Protein AF-A0A1L8WRY2-F1 (afdb_monomer_lite)

Organism: NCBI:txid150033

Secondary structure (DSSP, 8-state):
-HHHHHHHHHHHHHHHHHHHHHHHHHHHHHHHHHHHHHTS-HHHHHHHHHHHHHHHHHHHHHHHHHHHHHHHHHHHHHHHHHHHTTT-TTTHHHHHHHHHHHHHHHHHHHHHHHHHHHHHHHHTTS--TTHHHHHHHHHHHHHHHHHTT------------

Sequence (161 aa):
MEETVQQKISYYNHLLNFKNKQITTLEEKIALDQTMLQDSDFKRQTKIRAKIIGNQQQWQNLLNEKTLIISILDKLASIHSLLNHKNNFWSYFFSSSKELRVQQKLLNTYEESLTKLNQELHSTNSQPTKDQRNFQEKIQQIQVIKSNQSPIRNQKSRQLH

Radius of gyration: 22.91 Å; chains: 1; bounding box: 42×47×81 Å

Foldseek 3Di:
DLVVLVVLLVVLVVVLVVLVVVLVVLVVVLVVLVVVLVVDDPVVNVVSVVVSVVSVVVNVLSVVLSVLSVVLNVLSVVLSVLVVVPPPPPVNPPVSVVVNVVSVVVNVVSVVVSVVSVVVVVVPVDDDPPVVVVVVVVVVVVVVVVVVPDDPDDDDDDDDD

Structure (mmCIF, N/CA/C/O backbone):
data_AF-A0A1L8WRY2-F1
#
_entry.id   AF-A0A1L8WRY2-F1
#
loop_
_atom_site.group_PDB
_atom_site.id
_atom_site.type_symbol
_atom_site.label_atom_id
_atom_site.label_alt_id
_atom_site.label_comp_id
_atom_site.label_asym_id
_atom_site.label_entity_id
_atom_site.label_seq_id
_atom_site.pdbx_PDB_ins_code
_atom_site.Cartn_x
_atom_site.Cartn_y
_atom_site.Cartn_z
_atom_site.occupancy
_atom_site.B_iso_or_equiv
_atom_site.auth_seq_id
_atom_site.auth_comp_id
_atom_site.auth_asym_id
_atom_site.auth_atom_id
_atom_site.pdbx_PDB_model_num
ATOM 1 N N . MET A 1 1 ? 17.639 -7.280 -19.828 1.00 59.31 1 MET A N 1
ATOM 2 C CA . MET A 1 1 ? 17.100 -5.920 -19.564 1.00 59.31 1 MET A CA 1
ATOM 3 C C . MET A 1 1 ? 15.573 -5.899 -19.640 1.00 59.31 1 MET A C 1
ATOM 5 O O . MET A 1 1 ? 14.950 -5.321 -18.762 1.00 59.31 1 MET A O 1
ATOM 9 N N . GLU A 1 2 ? 14.953 -6.546 -20.630 1.00 59.56 2 GLU A N 1
ATOM 10 C CA . GLU A 1 2 ? 13.489 -6.708 -20.669 1.00 59.56 2 GLU A CA 1
ATOM 11 C C . GLU A 1 2 ? 12.993 -7.729 -19.627 1.00 59.56 2 GLU A C 1
ATOM 13 O O . GLU A 1 2 ? 12.109 -7.414 -18.834 1.00 59.56 2 GLU A O 1
ATOM 18 N N . GLU A 1 3 ? 13.674 -8.876 -19.501 1.00 60.53 3 GLU A N 1
ATOM 19 C CA . GLU A 1 3 ? 13.412 -9.880 -18.449 1.00 60.53 3 GLU A CA 1
ATOM 20 C C . GLU A 1 3 ? 13.464 -9.287 -17.031 1.00 60.53 3 GLU A C 1
ATOM 22 O O . GLU A 1 3 ? 12.621 -9.585 -16.189 1.00 60.53 3 GLU A O 1
ATOM 27 N N . THR A 1 4 ? 14.399 -8.366 -16.777 1.00 80.25 4 THR A N 1
ATOM 28 C CA . THR A 1 4 ? 14.534 -7.678 -15.482 1.00 80.25 4 THR A CA 1
ATOM 29 C C . THR A 1 4 ? 13.394 -6.692 -15.204 1.00 80.25 4 THR A C 1
ATOM 31 O O . THR A 1 4 ? 13.036 -6.484 -14.047 1.00 80.25 4 THR A O 1
ATOM 34 N N . VAL A 1 5 ? 12.795 -6.086 -16.238 1.00 81.00 5 VAL A N 1
ATOM 35 C CA . VAL A 1 5 ? 11.617 -5.211 -16.080 1.00 81.00 5 VAL A CA 1
ATOM 36 C C . VAL A 1 5 ? 10.379 -6.055 -15.787 1.00 81.00 5 VAL A C 1
ATOM 38 O O . VAL A 1 5 ? 9.632 -5.736 -14.864 1.00 81.00 5 VAL A O 1
ATOM 41 N N . GLN A 1 6 ? 10.210 -7.174 -16.493 1.00 82.50 6 GLN A N 1
ATOM 42 C CA . GLN A 1 6 ? 9.084 -8.085 -16.292 1.00 82.50 6 GLN A CA 1
ATOM 43 C C . GLN A 1 6 ? 9.089 -8.717 -14.891 1.00 82.50 6 GLN A C 1
ATOM 45 O O . GLN A 1 6 ? 8.050 -8.788 -14.232 1.00 82.50 6 GLN A O 1
ATOM 50 N N . GLN A 1 7 ? 10.268 -9.100 -14.389 1.00 87.12 7 GLN A N 1
ATOM 51 C CA . GLN A 1 7 ? 10.442 -9.574 -13.012 1.00 87.12 7 GLN A CA 1
ATOM 52 C C . GLN A 1 7 ? 10.036 -8.511 -11.983 1.00 87.12 7 GLN A C 1
ATOM 54 O O . GLN A 1 7 ? 9.295 -8.817 -11.046 1.00 87.12 7 GLN A O 1
ATOM 59 N N . LYS A 1 8 ? 10.457 -7.251 -12.174 1.00 87.06 8 LYS A N 1
ATOM 60 C CA . LYS A 1 8 ? 10.048 -6.140 -11.302 1.00 87.06 8 LYS A CA 1
ATOM 61 C C . LYS A 1 8 ? 8.535 -5.914 -11.338 1.00 87.06 8 LYS A C 1
ATOM 63 O O . LYS A 1 8 ? 7.928 -5.769 -10.281 1.00 87.06 8 LYS A O 1
ATOM 68 N N . ILE A 1 9 ? 7.911 -5.936 -12.517 1.00 89.19 9 ILE A N 1
ATOM 69 C CA . ILE A 1 9 ? 6.449 -5.809 -12.656 1.00 89.19 9 ILE A CA 1
ATOM 70 C C . ILE A 1 9 ? 5.742 -6.912 -11.862 1.00 89.19 9 ILE A C 1
ATOM 72 O O . ILE A 1 9 ? 4.843 -6.625 -11.073 1.00 89.19 9 ILE A O 1
ATOM 76 N N . SER A 1 10 ? 6.180 -8.164 -12.015 1.00 90.81 10 SER A N 1
ATOM 77 C CA . SER A 1 10 ? 5.622 -9.298 -11.271 1.00 90.81 10 SER A CA 1
ATOM 78 C C . SER A 1 10 ? 5.750 -9.111 -9.756 1.00 90.81 10 SER A C 1
ATOM 80 O O . SER A 1 10 ? 4.778 -9.303 -9.024 1.00 90.81 10 SER A O 1
ATOM 82 N N . TYR A 1 11 ? 6.925 -8.689 -9.279 1.00 92.69 11 TYR A N 1
ATOM 83 C CA . TYR A 1 11 ? 7.163 -8.407 -7.863 1.00 92.69 11 TYR A CA 1
ATOM 84 C C . TYR A 1 11 ? 6.215 -7.327 -7.317 1.00 92.69 11 TYR A C 1
ATOM 86 O O . TYR A 1 11 ? 5.531 -7.551 -6.316 1.00 92.69 11 T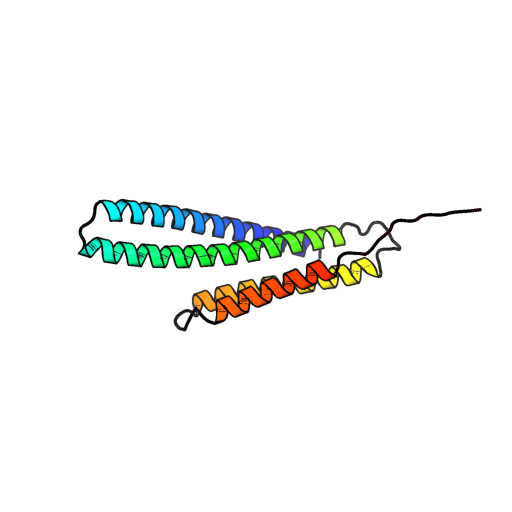YR A O 1
ATOM 94 N N . TYR A 1 12 ? 6.122 -6.174 -7.986 1.00 91.56 12 TYR A N 1
ATOM 95 C CA . TYR A 1 12 ? 5.284 -5.068 -7.518 1.00 91.56 12 TYR A CA 1
ATOM 96 C C . TYR A 1 12 ? 3.786 -5.375 -7.617 1.00 91.56 12 TYR A C 1
ATOM 98 O O . TYR A 1 12 ? 3.031 -4.953 -6.744 1.00 91.56 12 TYR A O 1
ATOM 106 N N . ASN A 1 13 ? 3.353 -6.175 -8.595 1.00 93.25 13 ASN A N 1
ATOM 107 C CA . ASN A 1 13 ? 1.980 -6.683 -8.653 1.00 93.25 13 ASN A CA 1
ATOM 108 C C . ASN A 1 13 ? 1.661 -7.609 -7.473 1.00 93.25 13 ASN A C 1
ATOM 110 O O . ASN A 1 13 ? 0.602 -7.490 -6.854 1.00 93.25 13 ASN A O 1
ATOM 114 N N . HIS A 1 14 ? 2.581 -8.511 -7.117 1.00 93.38 14 HIS A N 1
ATOM 115 C CA . HIS A 1 14 ? 2.407 -9.368 -5.946 1.00 93.38 14 HIS A CA 1
ATOM 116 C C . HIS A 1 14 ? 2.325 -8.537 -4.657 1.00 93.38 14 HIS A C 1
ATOM 118 O O . HIS A 1 14 ? 1.440 -8.755 -3.825 1.00 93.38 14 HIS A O 1
ATOM 124 N N . LEU A 1 15 ? 3.208 -7.545 -4.509 1.00 91.50 15 LEU A N 1
ATOM 125 C CA . LEU A 1 15 ? 3.198 -6.634 -3.368 1.00 91.50 15 LEU A CA 1
ATOM 126 C C . LEU A 1 15 ? 1.895 -5.821 -3.298 1.00 91.50 15 LEU A C 1
ATOM 128 O O . LEU A 1 15 ? 1.306 -5.719 -2.225 1.00 91.50 15 LEU A O 1
ATOM 132 N N . LEU A 1 16 ? 1.402 -5.307 -4.428 1.00 94.56 16 LEU A N 1
ATOM 133 C CA . LEU A 1 16 ? 0.128 -4.590 -4.509 1.00 94.56 16 LEU A CA 1
ATOM 134 C C . LEU A 1 16 ? -1.042 -5.458 -4.030 1.00 94.56 16 LEU A C 1
ATOM 136 O O . LEU A 1 16 ? -1.850 -5.018 -3.212 1.00 94.56 16 LEU A O 1
ATOM 140 N N . ASN A 1 17 ? -1.110 -6.705 -4.498 1.00 92.75 17 ASN A N 1
ATOM 141 C CA . ASN A 1 17 ? -2.148 -7.653 -4.094 1.00 92.75 17 ASN A CA 1
ATOM 142 C C . ASN A 1 17 ? -2.089 -7.959 -2.596 1.00 92.75 17 ASN A C 1
ATOM 144 O O . ASN A 1 17 ? -3.123 -7.995 -1.929 1.00 92.75 17 ASN A O 1
ATOM 148 N N . PHE A 1 18 ? -0.885 -8.143 -2.053 1.00 92.62 18 PHE A N 1
ATOM 149 C CA . PHE A 1 18 ? -0.691 -8.328 -0.620 1.00 92.62 18 PHE A CA 1
ATOM 150 C C . PHE A 1 18 ? -1.184 -7.114 0.182 1.00 92.62 18 PHE A C 1
ATOM 152 O O . PHE A 1 18 ? -1.949 -7.278 1.132 1.00 92.62 18 PHE A O 1
ATOM 159 N N . LYS A 1 19 ? -0.826 -5.894 -0.235 1.00 90.94 19 LYS A N 1
ATOM 160 C CA . LYS A 1 19 ? -1.255 -4.654 0.430 1.00 90.94 19 LYS A CA 1
ATOM 161 C C . LYS A 1 19 ? -2.764 -4.439 0.356 1.00 90.94 19 LYS A C 1
ATOM 163 O O . LYS A 1 19 ? -3.365 -4.070 1.358 1.00 90.94 19 LYS A O 1
ATOM 168 N N . ASN A 1 20 ? -3.393 -4.746 -0.779 1.00 93.06 20 ASN A N 1
ATOM 169 C CA . ASN A 1 20 ? -4.851 -4.698 -0.908 1.00 93.06 20 ASN A CA 1
ATOM 170 C C . ASN A 1 20 ? -5.545 -5.630 0.096 1.00 93.06 20 ASN A C 1
ATOM 172 O O . ASN A 1 20 ? -6.489 -5.202 0.749 1.00 93.06 20 ASN A O 1
ATOM 176 N N . LYS A 1 21 ? -5.042 -6.858 0.291 1.00 93.75 21 LYS A N 1
ATOM 177 C CA . LYS A 1 21 ? -5.588 -7.769 1.312 1.00 93.75 21 LYS A CA 1
ATOM 178 C C . LYS A 1 21 ? -5.471 -7.184 2.721 1.00 93.75 21 LYS A C 1
ATOM 180 O O . LYS A 1 21 ? -6.435 -7.231 3.474 1.00 93.75 21 LYS A O 1
ATOM 185 N N . GLN A 1 22 ? -4.319 -6.598 3.066 1.00 92.06 22 GLN A N 1
ATOM 186 C CA . GLN A 1 22 ? -4.125 -5.957 4.374 1.00 92.06 22 GLN A CA 1
ATOM 187 C C . GLN A 1 22 ? -5.090 -4.783 4.599 1.00 92.06 22 GLN A C 1
ATOM 189 O O . GLN A 1 22 ? -5.621 -4.636 5.698 1.00 92.06 22 GLN A O 1
ATOM 194 N N . ILE A 1 23 ? -5.329 -3.975 3.561 1.00 93.38 23 ILE A N 1
ATOM 195 C CA . ILE A 1 23 ? -6.292 -2.868 3.587 1.00 93.38 23 ILE A CA 1
ATOM 196 C C . ILE A 1 23 ? -7.699 -3.397 3.875 1.00 93.38 23 ILE A C 1
ATOM 198 O O . ILE A 1 23 ? -8.313 -2.948 4.839 1.00 93.38 23 ILE A O 1
ATOM 202 N N . THR A 1 24 ? -8.167 -4.396 3.121 1.00 94.38 24 THR A N 1
ATOM 203 C CA . THR A 1 24 ? -9.500 -4.991 3.311 1.00 94.38 24 THR A CA 1
ATOM 204 C C . THR A 1 24 ? -9.672 -5.568 4.716 1.00 94.38 24 THR A C 1
ATOM 206 O O . THR A 1 24 ? -10.660 -5.282 5.384 1.00 94.38 24 THR A O 1
ATOM 209 N N . THR A 1 25 ? -8.679 -6.300 5.232 1.00 93.19 25 THR A N 1
ATOM 210 C CA . THR A 1 25 ? -8.732 -6.827 6.606 1.00 93.19 25 THR A CA 1
ATOM 211 C C . THR A 1 25 ? -8.815 -5.714 7.657 1.00 93.19 25 THR A C 1
ATOM 213 O O . THR A 1 25 ? -9.504 -5.862 8.668 1.00 93.19 25 THR A O 1
ATOM 216 N N . LEU A 1 26 ? -8.119 -4.588 7.459 1.00 92.81 26 LEU A N 1
ATOM 217 C CA . LEU A 1 26 ? -8.221 -3.447 8.373 1.00 92.81 26 LEU A CA 1
ATOM 218 C C . LEU A 1 26 ? -9.577 -2.747 8.280 1.00 92.81 26 LEU A C 1
ATOM 220 O O . LEU A 1 26 ? -10.103 -2.350 9.318 1.00 92.81 26 LEU A O 1
ATOM 224 N N . GLU A 1 27 ? -10.150 -2.621 7.085 1.00 92.81 27 GLU A N 1
ATOM 225 C CA . GLU A 1 27 ? -11.492 -2.064 6.879 1.00 92.81 27 GLU A CA 1
ATOM 226 C C . GLU A 1 27 ? -12.551 -2.894 7.610 1.00 92.81 27 GLU A C 1
ATOM 228 O O . GLU A 1 27 ? -13.325 -2.344 8.393 1.00 92.81 27 GLU A O 1
ATOM 233 N N . GLU A 1 28 ? -12.519 -4.219 7.449 1.00 93.69 28 GLU A N 1
ATOM 234 C CA . GLU A 1 28 ? -13.402 -5.153 8.159 1.00 93.69 28 GLU A CA 1
ATOM 235 C C . GLU A 1 28 ? -13.251 -5.027 9.680 1.00 93.69 28 GLU A C 1
ATOM 237 O O . GLU A 1 28 ? -14.236 -4.963 10.416 1.00 93.69 28 GLU A O 1
ATOM 242 N N . LYS A 1 29 ? -12.009 -4.934 10.167 1.00 92.31 29 LYS A N 1
ATOM 243 C CA . LYS A 1 29 ? -11.718 -4.779 11.596 1.00 92.31 29 LYS A CA 1
ATOM 244 C C . LYS A 1 29 ? -12.227 -3.446 12.150 1.00 92.31 29 LYS A C 1
ATOM 246 O O . LYS A 1 29 ? -12.756 -3.421 13.259 1.00 92.31 29 LYS A O 1
ATOM 251 N N . ILE A 1 30 ? -12.070 -2.349 11.406 1.00 91.50 30 ILE A N 1
ATOM 252 C CA . ILE A 1 30 ? -12.593 -1.029 11.785 1.00 91.50 30 ILE A CA 1
ATOM 253 C C . ILE A 1 30 ? -14.121 -1.061 11.819 1.00 91.50 30 ILE A C 1
ATOM 255 O O . ILE A 1 30 ? -14.697 -0.585 12.793 1.00 91.50 30 ILE A O 1
ATOM 259 N N . ALA A 1 31 ? -14.767 -1.645 10.807 1.00 92.00 31 ALA A N 1
ATOM 260 C CA . ALA A 1 31 ? -16.219 -1.780 10.761 1.00 92.00 31 ALA A CA 1
ATOM 261 C C . ALA A 1 31 ? -16.743 -2.605 11.949 1.00 92.00 31 ALA A C 1
ATOM 263 O O . ALA A 1 31 ? -17.669 -2.183 12.640 1.00 92.00 31 ALA A O 1
ATOM 264 N N . LEU A 1 32 ? -16.095 -3.731 12.262 1.00 92.62 32 LEU A N 1
ATOM 265 C CA . LEU A 1 32 ? -16.433 -4.540 13.432 1.00 92.62 32 LEU A CA 1
ATOM 266 C C . LEU A 1 32 ? -16.268 -3.745 14.736 1.00 92.62 32 LEU A C 1
ATOM 268 O O . LEU A 1 32 ? -17.185 -3.706 15.555 1.00 92.62 32 LEU A O 1
ATOM 272 N N . ASP A 1 33 ? -15.134 -3.066 14.921 1.00 90.38 33 ASP A N 1
ATOM 273 C CA . ASP A 1 33 ? -14.896 -2.239 16.107 1.00 90.38 33 ASP A CA 1
ATOM 274 C C . ASP A 1 33 ? -15.937 -1.097 16.212 1.00 90.38 33 ASP A C 1
ATOM 276 O O . ASP A 1 33 ? -16.379 -0.772 17.314 1.00 90.38 33 ASP A O 1
ATOM 280 N N . GLN A 1 34 ? -16.394 -0.523 15.091 1.00 89.50 34 GLN A N 1
ATOM 281 C CA . GLN A 1 34 ? -17.464 0.484 15.060 1.00 89.50 34 GLN A CA 1
ATOM 282 C C . GLN A 1 34 ? -18.822 -0.079 15.497 1.00 89.50 34 GLN A C 1
ATOM 284 O O . GLN A 1 34 ? -19.523 0.588 16.254 1.00 89.50 34 GLN A O 1
ATOM 289 N N . THR A 1 35 ? -19.182 -1.299 15.085 1.00 90.31 35 THR A N 1
ATOM 290 C CA . THR A 1 35 ? -20.424 -1.945 15.557 1.00 90.31 35 THR A CA 1
ATOM 291 C C . THR A 1 35 ? -20.377 -2.211 17.062 1.00 90.31 35 THR A C 1
ATOM 293 O O . THR A 1 35 ? -21.281 -1.816 17.790 1.00 90.31 35 THR A O 1
ATOM 296 N N . MET A 1 36 ? -19.258 -2.737 17.575 1.00 86.44 36 MET A N 1
ATOM 297 C CA . MET A 1 36 ? -19.072 -2.973 19.014 1.00 86.44 36 MET A CA 1
ATOM 298 C C . MET A 1 36 ? -19.123 -1.689 19.851 1.00 86.44 36 MET A C 1
ATOM 300 O O . MET A 1 36 ? -19.403 -1.735 21.050 1.00 86.44 36 MET A O 1
ATOM 304 N N . LEU A 1 37 ? -18.822 -0.538 19.250 1.00 87.50 37 LEU A N 1
ATOM 305 C CA . LEU A 1 37 ? -18.897 0.754 19.919 1.00 87.50 37 LEU A CA 1
ATOM 306 C C . LEU A 1 37 ? -20.340 1.160 20.248 1.00 87.50 37 LEU A C 1
ATOM 308 O O . LEU A 1 37 ? -20.549 1.826 21.259 1.00 87.50 37 LEU A O 1
ATOM 312 N N . GLN A 1 38 ? -21.312 0.761 19.423 1.00 80.94 38 GLN A N 1
ATOM 313 C CA . GLN A 1 38 ? -22.727 1.086 19.628 1.00 80.94 38 GLN A CA 1
ATOM 314 C C . GLN A 1 38 ? -23.329 0.309 20.809 1.00 80.94 38 GLN A C 1
ATOM 316 O O . GLN A 1 38 ? -24.127 0.869 21.555 1.00 80.94 38 GLN A O 1
ATOM 321 N N . ASP A 1 39 ? -22.855 -0.918 21.044 1.00 80.75 39 ASP A N 1
ATOM 322 C CA . ASP A 1 39 ? -23.424 -1.845 22.035 1.00 80.75 39 ASP A CA 1
ATOM 323 C C . ASP A 1 39 ? -22.637 -1.919 23.360 1.00 80.75 39 ASP A C 1
ATOM 325 O O . ASP A 1 39 ? -22.890 -2.783 24.203 1.00 80.75 39 ASP A O 1
ATOM 329 N N . SER A 1 40 ? -21.631 -1.059 23.554 1.00 83.62 40 SER A N 1
ATOM 330 C CA . SER A 1 40 ? -20.701 -1.150 24.691 1.00 83.62 40 SER A CA 1
ATOM 331 C C . SER A 1 40 ? -20.862 -0.041 25.730 1.00 83.62 40 SER A C 1
ATOM 333 O O . SER A 1 40 ? -21.292 1.073 25.441 1.00 83.62 40 SER A O 1
ATOM 335 N N . ASP A 1 41 ? -20.467 -0.346 26.968 1.00 89.56 41 ASP A N 1
ATOM 336 C CA . ASP A 1 41 ? -20.424 0.593 28.086 1.00 89.56 41 ASP A CA 1
ATOM 337 C C . ASP A 1 41 ? -19.312 1.643 27.915 1.00 89.56 41 ASP A C 1
ATOM 339 O O . ASP A 1 41 ? -18.308 1.426 27.232 1.00 89.56 41 ASP A O 1
ATOM 343 N N . PHE A 1 42 ? -19.452 2.792 28.584 1.00 83.06 42 PHE A N 1
ATOM 344 C CA . PHE A 1 42 ? -18.572 3.955 28.403 1.00 83.06 42 PHE A CA 1
ATOM 345 C C . PHE A 1 42 ? -17.070 3.631 28.532 1.00 83.06 42 PHE A C 1
ATOM 347 O O . PHE A 1 42 ? -16.253 4.078 27.724 1.00 83.06 42 PHE A O 1
ATOM 354 N N . LYS A 1 43 ? -16.684 2.801 29.512 1.00 84.50 43 LYS A N 1
ATOM 355 C CA . LYS A 1 43 ? -15.276 2.424 29.733 1.00 84.50 43 LYS A CA 1
ATOM 356 C C . LYS A 1 43 ? -14.714 1.602 28.570 1.00 84.50 43 LYS A C 1
ATOM 358 O O . LYS A 1 43 ? -13.532 1.727 28.235 1.00 84.50 43 LYS A O 1
ATOM 363 N N . ARG A 1 44 ? -15.542 0.762 27.948 1.00 86.06 44 ARG A N 1
ATOM 364 C CA . ARG A 1 44 ? -15.175 -0.065 26.796 1.00 86.06 44 ARG A CA 1
ATOM 365 C C . ARG A 1 44 ? -15.194 0.738 25.497 1.00 86.06 44 ARG A C 1
ATOM 367 O O . ARG A 1 44 ? -14.269 0.573 24.702 1.00 86.06 44 ARG A O 1
ATOM 374 N N . GLN A 1 45 ? -16.126 1.679 25.339 1.00 87.06 45 GLN A N 1
ATOM 375 C CA . GLN A 1 45 ? -16.155 2.601 24.199 1.00 87.06 45 GLN A CA 1
ATOM 376 C C . GLN A 1 45 ? -14.834 3.361 24.046 1.00 87.06 45 GLN A C 1
ATOM 378 O O . GLN A 1 45 ? -14.285 3.411 22.948 1.00 87.06 45 GLN A O 1
ATOM 383 N N . THR A 1 46 ? -14.263 3.894 25.131 1.00 87.50 46 THR A N 1
ATOM 384 C CA . THR A 1 46 ? -12.987 4.634 25.070 1.00 87.50 46 THR A CA 1
ATOM 385 C C . THR A 1 46 ? -11.841 3.780 24.519 1.00 87.50 46 THR A C 1
ATOM 387 O O . THR A 1 46 ? -11.060 4.247 23.688 1.00 87.50 46 THR A O 1
ATOM 390 N N . LYS A 1 47 ? -11.762 2.503 24.916 1.00 89.19 47 LYS A N 1
ATOM 391 C CA . LYS A 1 47 ? -10.750 1.565 24.399 1.00 89.19 47 LYS A CA 1
ATOM 392 C C . LYS A 1 47 ? -10.979 1.231 22.926 1.00 89.19 47 LYS A C 1
ATOM 394 O O . LYS A 1 47 ? -10.024 1.192 22.153 1.00 89.19 47 LYS A O 1
ATOM 399 N N . ILE A 1 48 ? -12.235 1.016 22.538 1.00 89.19 48 ILE A N 1
ATOM 400 C CA . ILE A 1 48 ? -12.613 0.734 21.150 1.00 89.19 48 ILE A CA 1
ATOM 401 C C . ILE A 1 48 ? -12.274 1.934 20.252 1.00 89.19 48 ILE A C 1
ATOM 403 O O . ILE A 1 48 ? -11.653 1.746 19.211 1.00 89.19 48 ILE A O 1
ATOM 407 N N . ARG A 1 49 ? -12.561 3.172 20.681 1.00 89.31 49 ARG A N 1
ATOM 408 C CA . ARG A 1 49 ? -12.190 4.394 19.938 1.00 89.31 49 ARG A CA 1
ATOM 409 C C . ARG A 1 49 ? -10.688 4.494 19.709 1.00 89.31 49 ARG A C 1
ATOM 411 O O . ARG A 1 49 ? -10.268 4.742 18.584 1.00 89.31 49 ARG A O 1
ATOM 418 N N . ALA A 1 50 ? -9.881 4.258 20.744 1.00 89.56 50 ALA A N 1
ATOM 419 C CA . ALA A 1 50 ? -8.424 4.276 20.611 1.00 89.56 50 ALA A CA 1
ATOM 420 C C . ALA A 1 50 ? -7.929 3.235 19.590 1.00 89.56 50 ALA A C 1
ATOM 422 O O . ALA A 1 50 ? -7.066 3.532 18.764 1.00 89.56 50 ALA A O 1
ATOM 423 N N . LYS A 1 51 ? -8.520 2.033 19.597 1.00 91.06 51 LYS A N 1
ATOM 424 C CA . LYS A 1 51 ? -8.211 0.970 18.632 1.00 91.06 51 LYS A CA 1
ATOM 425 C C . LYS A 1 51 ? -8.621 1.344 17.203 1.00 91.06 51 LYS A C 1
ATOM 427 O O . LYS A 1 51 ? -7.832 1.130 16.286 1.00 91.06 51 LYS A O 1
ATOM 432 N N . ILE A 1 52 ? -9.806 1.932 17.016 1.00 90.50 52 ILE A N 1
ATOM 433 C CA . ILE A 1 52 ? -10.278 2.423 15.711 1.00 90.50 52 ILE A CA 1
ATOM 434 C C . ILE A 1 52 ? -9.309 3.468 15.159 1.00 90.50 52 ILE A C 1
ATOM 436 O O . ILE A 1 52 ? -8.873 3.329 14.022 1.00 90.50 52 ILE A O 1
ATOM 440 N N . ILE A 1 53 ? -8.919 4.459 15.967 1.00 91.00 53 ILE A N 1
ATOM 441 C CA . ILE A 1 53 ? -7.977 5.511 15.555 1.00 91.00 53 ILE A CA 1
ATOM 442 C C . ILE A 1 53 ? -6.637 4.897 15.123 1.00 91.00 53 ILE A C 1
ATOM 444 O O . ILE A 1 53 ? -6.121 5.230 14.057 1.00 91.00 53 ILE A O 1
ATOM 448 N N . GLY A 1 54 ? -6.099 3.952 15.903 1.00 89.69 54 GLY A N 1
ATOM 449 C CA . GLY A 1 54 ? -4.862 3.251 15.550 1.00 89.69 54 GLY A CA 1
ATOM 450 C C . GLY A 1 54 ? -4.973 2.458 14.242 1.00 89.69 54 GLY A C 1
ATOM 451 O O . GLY A 1 54 ? -4.104 2.565 13.377 1.00 89.69 54 GLY A O 1
ATOM 452 N N . ASN A 1 55 ? -6.064 1.707 14.055 1.00 90.75 55 ASN A N 1
ATOM 453 C CA . ASN A 1 55 ? -6.308 0.962 12.817 1.00 90.75 55 ASN A CA 1
ATOM 454 C C . ASN A 1 55 ? -6.501 1.910 11.611 1.00 90.75 55 ASN A C 1
ATOM 456 O O . ASN A 1 55 ? -6.011 1.612 10.526 1.00 90.75 55 ASN A O 1
ATOM 460 N N . GLN A 1 56 ? -7.173 3.055 11.783 1.00 89.94 56 GLN A N 1
ATOM 461 C CA . GLN A 1 56 ? -7.353 4.068 10.731 1.00 89.94 56 GLN A CA 1
ATOM 462 C C . GLN A 1 56 ? -6.019 4.685 10.303 1.00 89.94 56 GLN A C 1
ATOM 464 O O . GLN A 1 56 ? -5.773 4.867 9.111 1.00 89.94 56 GLN A O 1
ATOM 469 N N . GLN A 1 57 ? -5.124 4.955 11.256 1.00 90.31 57 GLN A N 1
ATOM 470 C CA . GLN A 1 57 ? -3.779 5.435 10.947 1.00 90.31 57 GLN A CA 1
ATOM 471 C C . GLN A 1 57 ? -2.976 4.388 10.159 1.00 90.31 57 GLN A C 1
ATOM 473 O O . GLN A 1 57 ? -2.327 4.723 9.169 1.00 90.31 57 GLN A O 1
ATOM 478 N N . GLN A 1 58 ? -3.059 3.111 10.547 1.00 90.06 58 GLN A N 1
ATOM 479 C CA . GLN A 1 58 ? -2.434 2.013 9.799 1.00 90.06 58 GLN A CA 1
ATOM 480 C C . GLN A 1 58 ? -3.007 1.877 8.381 1.00 90.06 58 GLN A C 1
ATOM 482 O O . GLN A 1 58 ? -2.246 1.718 7.428 1.00 90.06 58 GLN A O 1
ATOM 487 N N . TRP A 1 59 ? -4.327 1.991 8.227 1.00 90.94 59 TRP A N 1
ATOM 488 C CA . TRP A 1 59 ? -4.998 1.958 6.927 1.00 90.94 59 TRP A CA 1
ATOM 489 C C . TRP A 1 59 ? -4.501 3.078 6.003 1.00 90.94 59 TRP A C 1
ATOM 491 O O . TRP A 1 59 ? -4.136 2.815 4.856 1.00 90.94 59 TRP A O 1
ATOM 501 N N . GLN A 1 60 ? -4.369 4.304 6.519 1.00 88.75 60 GLN A N 1
ATOM 502 C CA . GLN A 1 60 ? -3.841 5.431 5.745 1.00 88.75 60 GLN A CA 1
ATOM 503 C C . GLN A 1 60 ? -2.392 5.196 5.289 1.00 88.75 60 GLN A C 1
ATOM 505 O O . GLN A 1 60 ? -2.029 5.541 4.162 1.00 88.75 60 GLN A O 1
ATOM 510 N N . ASN A 1 61 ? -1.562 4.583 6.135 1.00 87.56 61 ASN A N 1
ATOM 511 C CA . ASN A 1 61 ? -0.182 4.254 5.781 1.00 87.56 61 ASN A CA 1
ATOM 512 C C . ASN A 1 61 ? -0.122 3.228 4.639 1.00 87.56 61 ASN A C 1
ATOM 514 O O . ASN A 1 61 ? 0.610 3.432 3.669 1.00 87.56 61 ASN A O 1
ATOM 518 N N . LEU A 1 62 ? -0.952 2.181 4.692 1.00 89.12 62 LEU A N 1
ATOM 519 C CA . LEU A 1 62 ? -1.042 1.192 3.613 1.00 89.12 62 LEU A CA 1
ATOM 520 C C . LEU A 1 62 ? -1.539 1.800 2.294 1.00 89.12 62 LEU A C 1
ATOM 522 O O . LEU A 1 62 ? -1.084 1.393 1.224 1.00 89.12 62 LEU A O 1
ATOM 526 N N . LEU A 1 63 ? -2.438 2.789 2.338 1.00 90.06 63 LEU A N 1
ATOM 527 C CA . LEU A 1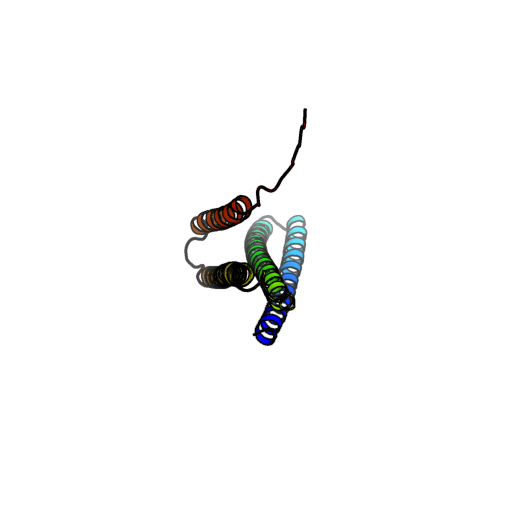 63 ? -2.863 3.513 1.136 1.00 90.06 63 LEU A CA 1
ATOM 528 C C . LEU A 1 63 ? -1.732 4.328 0.503 1.00 90.06 63 LEU A C 1
ATOM 530 O O . LEU A 1 63 ? -1.610 4.370 -0.727 1.00 90.06 63 LEU A O 1
ATOM 534 N N . ASN A 1 64 ? -0.887 4.953 1.323 1.00 88.38 64 ASN A N 1
ATOM 535 C CA . ASN A 1 64 ? 0.276 5.688 0.832 1.00 88.38 64 ASN A CA 1
ATOM 536 C C . ASN A 1 64 ? 1.270 4.736 0.145 1.00 88.38 64 ASN A C 1
ATOM 538 O O . ASN A 1 64 ? 1.700 5.002 -0.979 1.00 88.38 64 ASN A O 1
ATOM 542 N N . GLU A 1 65 ? 1.569 3.588 0.762 1.00 87.75 65 GLU A N 1
ATOM 543 C CA . GLU A 1 65 ? 2.395 2.534 0.153 1.00 87.75 65 GLU A CA 1
ATOM 544 C C . GLU A 1 65 ? 1.798 2.030 -1.165 1.00 87.75 65 GLU A C 1
ATOM 546 O O . GLU A 1 65 ? 2.496 1.955 -2.178 1.00 87.75 65 GLU A O 1
ATOM 551 N N . LYS A 1 66 ? 0.492 1.733 -1.181 1.00 91.19 66 LYS A N 1
ATOM 552 C CA . LYS A 1 66 ? -0.238 1.307 -2.382 1.00 91.19 66 LYS A CA 1
ATOM 553 C C . LYS A 1 66 ? -0.084 2.313 -3.522 1.00 91.19 66 LYS A C 1
ATOM 555 O O . LYS A 1 66 ? 0.176 1.918 -4.656 1.00 91.19 66 LYS A O 1
ATOM 560 N N . THR A 1 67 ? -0.206 3.605 -3.227 1.00 89.56 67 THR A N 1
ATOM 561 C CA . THR A 1 67 ? -0.070 4.681 -4.222 1.00 89.56 67 THR A CA 1
ATOM 562 C C . THR A 1 67 ? 1.335 4.718 -4.831 1.00 89.56 67 THR A C 1
ATOM 564 O O . THR A 1 67 ? 1.491 4.884 -6.046 1.00 89.56 67 THR A O 1
ATOM 567 N N . LEU A 1 68 ? 2.369 4.511 -4.010 1.00 88.88 68 LEU A N 1
ATOM 568 C CA . LEU A 1 68 ? 3.751 4.417 -4.485 1.00 88.88 68 LEU A CA 1
ATOM 569 C C . LEU A 1 68 ? 3.972 3.172 -5.349 1.00 88.88 68 LEU A C 1
ATOM 571 O O . LEU A 1 68 ? 4.591 3.273 -6.405 1.00 88.88 68 LEU A O 1
ATOM 575 N N . ILE A 1 69 ? 3.424 2.021 -4.953 1.00 89.31 69 ILE A N 1
ATOM 576 C CA . ILE A 1 69 ? 3.518 0.778 -5.732 1.00 89.31 69 ILE A CA 1
ATOM 577 C C . ILE A 1 69 ? 2.869 0.942 -7.114 1.00 89.31 69 ILE A C 1
ATOM 579 O O 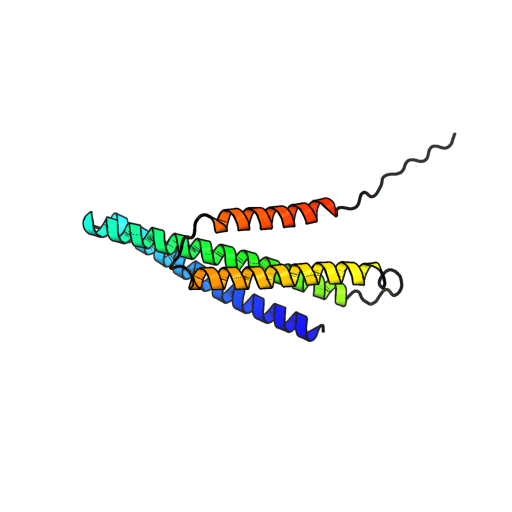. ILE A 1 69 ? 3.468 0.554 -8.115 1.00 89.31 69 ILE A O 1
ATOM 583 N N . ILE A 1 70 ? 1.690 1.566 -7.190 1.00 91.50 70 ILE A N 1
ATOM 584 C CA . ILE A 1 70 ? 1.028 1.869 -8.470 1.00 91.50 70 ILE A CA 1
ATOM 585 C C . ILE A 1 70 ? 1.911 2.786 -9.327 1.00 91.50 70 ILE A C 1
ATOM 587 O O . ILE A 1 70 ? 2.145 2.501 -10.498 1.00 91.50 70 ILE A O 1
ATOM 591 N N . SER A 1 71 ? 2.492 3.830 -8.728 1.00 88.75 71 SER A N 1
ATOM 592 C CA . SER A 1 71 ? 3.399 4.741 -9.440 1.00 88.75 71 SER A CA 1
ATOM 593 C C . SER A 1 71 ? 4.635 4.019 -9.995 1.00 88.75 71 SER A C 1
ATOM 595 O O . SER A 1 71 ? 5.087 4.327 -11.097 1.00 88.75 71 SER A O 1
ATOM 597 N N . ILE A 1 72 ? 5.178 3.045 -9.257 1.00 86.69 72 ILE A N 1
ATOM 598 C CA . ILE A 1 72 ? 6.290 2.199 -9.709 1.00 86.69 72 ILE A CA 1
ATOM 599 C C . ILE A 1 72 ? 5.864 1.335 -10.902 1.00 86.69 72 ILE A C 1
ATOM 601 O O . ILE A 1 72 ? 6.578 1.291 -11.907 1.00 86.69 72 ILE A O 1
ATOM 605 N N . LEU A 1 73 ? 4.696 0.692 -10.826 1.00 91.62 73 LEU A N 1
ATOM 606 C CA . LEU A 1 73 ? 4.151 -0.127 -11.912 1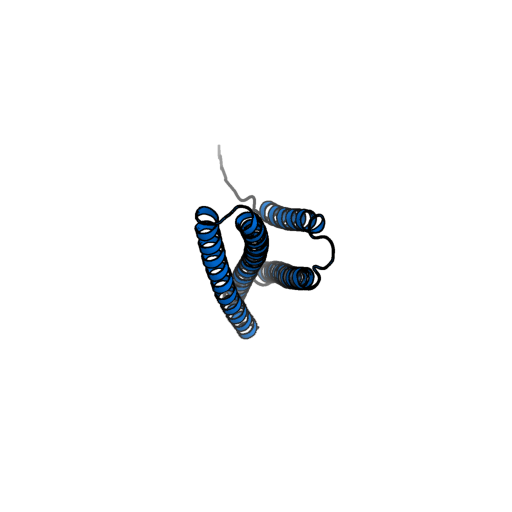.00 91.62 73 LEU A CA 1
ATOM 607 C C . LEU A 1 73 ? 3.938 0.691 -13.195 1.00 91.62 73 LEU A C 1
ATOM 609 O O . LEU A 1 73 ? 4.377 0.263 -14.263 1.00 91.62 73 LEU A O 1
ATOM 613 N N . ASP A 1 74 ? 3.381 1.900 -13.094 1.00 87.44 74 ASP A N 1
ATOM 614 C CA . ASP A 1 74 ? 3.196 2.805 -14.238 1.00 87.44 74 ASP A CA 1
ATOM 615 C C . ASP A 1 74 ? 4.529 3.169 -14.912 1.00 87.44 74 ASP A C 1
ATOM 617 O O . ASP A 1 74 ? 4.641 3.251 -16.143 1.00 87.44 74 ASP A O 1
ATOM 621 N N . LYS A 1 75 ? 5.577 3.394 -14.108 1.00 86.12 75 LYS A N 1
ATOM 622 C CA . LYS A 1 75 ? 6.920 3.696 -14.622 1.00 86.12 75 LYS A CA 1
ATOM 623 C C . LYS A 1 75 ? 7.555 2.484 -15.288 1.00 86.12 75 LYS A C 1
ATOM 625 O O . LYS A 1 75 ? 8.149 2.637 -16.354 1.00 86.12 75 LYS A O 1
ATOM 630 N N . LEU A 1 76 ? 7.399 1.294 -14.713 1.00 86.25 76 LEU A N 1
ATOM 631 C CA . LEU A 1 76 ? 7.875 0.051 -15.317 1.00 86.25 76 LEU A CA 1
ATOM 632 C C . LEU A 1 76 ? 7.177 -0.231 -16.654 1.00 86.25 76 LEU A C 1
ATOM 634 O O . LEU A 1 76 ? 7.858 -0.570 -17.620 1.00 86.25 76 LEU A O 1
ATOM 638 N N . ALA A 1 77 ? 5.864 -0.002 -16.750 1.00 85.19 77 ALA A N 1
ATOM 639 C CA . ALA A 1 77 ? 5.119 -0.121 -18.004 1.00 85.19 77 ALA A CA 1
ATOM 640 C C . ALA A 1 77 ? 5.615 0.876 -19.068 1.00 85.19 77 ALA A C 1
ATOM 642 O O . ALA A 1 77 ? 5.833 0.506 -20.223 1.00 85.19 77 ALA A O 1
ATOM 643 N N . SER A 1 78 ? 5.876 2.126 -18.666 1.00 84.50 78 SER A N 1
ATOM 644 C CA . SER A 1 78 ? 6.450 3.152 -19.550 1.00 84.50 78 SER A CA 1
ATOM 645 C C . SER A 1 78 ? 7.833 2.738 -20.076 1.00 84.50 78 SER A C 1
ATOM 647 O O . SER A 1 78 ? 8.108 2.857 -21.268 1.00 84.50 78 SER A O 1
ATOM 649 N N . ILE A 1 79 ? 8.699 2.212 -19.202 1.00 82.75 79 ILE A N 1
ATOM 650 C CA . ILE A 1 79 ? 10.032 1.709 -19.570 1.00 82.75 79 ILE A CA 1
ATOM 651 C C . ILE A 1 79 ? 9.922 0.521 -20.531 1.00 82.75 79 ILE A C 1
ATOM 653 O O . ILE A 1 79 ? 10.637 0.483 -21.530 1.00 82.75 79 ILE A O 1
ATOM 657 N N . HIS A 1 80 ? 9.024 -0.427 -20.256 1.00 82.06 80 HIS A N 1
ATOM 658 C CA . HIS A 1 80 ? 8.803 -1.592 -21.110 1.00 82.06 80 HIS A CA 1
ATOM 659 C C . HIS A 1 80 ? 8.359 -1.180 -22.524 1.00 82.06 80 HIS A C 1
ATOM 661 O O . HIS A 1 80 ? 8.947 -1.621 -23.508 1.00 82.06 80 HIS A O 1
ATOM 667 N N . SER A 1 81 ? 7.410 -0.244 -22.634 1.00 80.75 81 SER A N 1
ATOM 668 C CA . SER A 1 81 ? 6.973 0.311 -23.923 1.00 80.75 81 SER A CA 1
ATOM 669 C C . SER A 1 81 ? 8.117 0.990 -24.694 1.00 80.75 81 SER A C 1
ATOM 671 O O . SER A 1 81 ? 8.329 0.717 -25.878 1.00 80.75 81 SER A O 1
ATOM 673 N N . LEU A 1 82 ? 8.925 1.815 -24.015 1.00 77.31 82 LEU A N 1
ATOM 674 C CA . LEU A 1 82 ? 10.074 2.492 -24.630 1.00 77.31 82 LEU A CA 1
ATOM 675 C C . LEU A 1 82 ? 11.139 1.509 -25.138 1.00 77.31 82 LEU A C 1
ATOM 677 O O . LEU A 1 82 ? 11.752 1.763 -26.180 1.00 77.31 82 LEU A O 1
ATOM 681 N N . LEU A 1 83 ? 11.348 0.397 -24.426 1.00 75.50 83 LEU A N 1
ATOM 682 C CA . LEU A 1 83 ? 12.257 -0.676 -24.834 1.00 75.50 83 LEU A CA 1
ATOM 683 C C . LEU A 1 83 ? 11.733 -1.461 -26.046 1.00 75.50 83 LEU A C 1
ATOM 685 O O . LEU A 1 83 ? 12.553 -1.871 -26.868 1.00 75.50 83 LEU A O 1
ATOM 689 N N . ASN A 1 84 ? 10.413 -1.610 -26.187 1.00 71.38 84 ASN A N 1
ATOM 690 C CA . ASN A 1 84 ? 9.790 -2.444 -27.224 1.00 71.38 84 ASN A CA 1
ATOM 691 C C . ASN A 1 84 ? 9.500 -1.699 -28.531 1.00 71.38 84 ASN A C 1
ATOM 693 O O . ASN A 1 84 ? 9.453 -2.308 -29.595 1.00 71.38 84 ASN A O 1
ATOM 697 N N . HIS A 1 85 ? 9.418 -0.369 -28.508 1.00 62.53 85 HIS A N 1
ATOM 698 C CA . HIS A 1 85 ? 9.278 0.445 -29.721 1.00 62.53 85 HIS A CA 1
ATOM 699 C C . HIS A 1 85 ? 10.585 0.586 -30.556 1.00 62.53 85 HIS A C 1
ATOM 701 O O . HIS A 1 85 ? 10.622 1.359 -31.514 1.00 62.53 85 HIS A O 1
ATOM 707 N N . LYS A 1 86 ? 11.643 -0.197 -30.275 1.00 55.12 86 LYS A N 1
ATOM 708 C CA . LYS A 1 86 ? 12.967 -0.197 -30.950 1.00 55.12 86 LYS A CA 1
ATOM 709 C C . LYS A 1 86 ? 12.985 -0.499 -32.466 1.00 55.12 86 LYS A C 1
ATOM 711 O O . LYS A 1 86 ? 14.065 -0.563 -33.046 1.00 55.12 86 LYS A O 1
ATOM 716 N N . ASN A 1 87 ? 11.837 -0.626 -33.134 1.00 54.28 87 ASN A N 1
ATOM 717 C CA . ASN A 1 87 ? 11.748 -0.961 -34.562 1.00 54.28 87 ASN A CA 1
ATOM 718 C C . ASN A 1 87 ? 11.819 0.236 -35.539 1.00 54.28 87 ASN A C 1
ATOM 720 O O . ASN A 1 87 ? 11.813 0.009 -36.743 1.00 54.28 87 ASN A O 1
ATOM 724 N N . ASN A 1 88 ? 11.937 1.493 -35.080 1.00 55.09 88 ASN A N 1
ATOM 725 C CA . ASN A 1 88 ? 12.089 2.664 -35.967 1.00 55.09 88 ASN A CA 1
ATOM 726 C C . ASN A 1 88 ? 13.429 3.386 -35.737 1.00 55.09 88 ASN A C 1
ATOM 728 O O . ASN A 1 88 ? 13.591 4.147 -34.790 1.00 55.09 88 ASN A O 1
ATOM 732 N N . PHE A 1 89 ? 14.390 3.154 -36.632 1.00 53.06 89 PHE A N 1
ATOM 733 C CA . PHE A 1 89 ? 15.835 3.288 -36.392 1.00 53.06 89 PHE A CA 1
ATOM 734 C C . PHE A 1 89 ? 16.387 4.717 -36.158 1.00 53.06 89 PHE A C 1
ATOM 736 O O . PHE A 1 89 ? 17.419 4.851 -35.513 1.00 53.06 89 PHE A O 1
ATOM 743 N N . TRP A 1 90 ? 15.740 5.800 -36.618 1.00 47.56 90 TRP A N 1
ATOM 744 C CA . TRP A 1 90 ? 16.402 7.126 -36.692 1.00 47.56 90 TRP A CA 1
ATOM 745 C C . TRP A 1 90 ? 15.883 8.222 -35.744 1.00 47.56 90 TRP A C 1
ATOM 747 O O . TRP A 1 90 ? 16.674 9.038 -35.281 1.00 47.56 90 TRP A O 1
ATOM 757 N N . SER A 1 91 ? 14.606 8.231 -35.348 1.00 48.66 91 SER A N 1
ATOM 758 C CA . SER A 1 91 ? 14.111 9.156 -34.301 1.00 48.66 91 SER A CA 1
ATOM 759 C C . SER A 1 91 ? 14.443 8.681 -32.874 1.00 48.66 91 SER A C 1
ATOM 761 O O . SER A 1 91 ? 14.213 9.393 -31.896 1.00 48.66 91 SER A O 1
ATOM 763 N N . TYR A 1 92 ? 14.982 7.463 -32.767 1.00 49.84 92 TYR A N 1
ATOM 764 C CA . TYR A 1 92 ? 15.111 6.666 -31.552 1.00 49.84 92 TYR A CA 1
ATOM 765 C C . TYR A 1 92 ? 16.372 6.953 -30.730 1.00 49.84 92 TYR A C 1
ATOM 767 O O . TYR A 1 92 ? 16.304 7.025 -29.505 1.00 49.84 92 TYR A O 1
ATOM 775 N N . PHE A 1 93 ? 17.525 7.147 -31.373 1.00 49.62 93 PHE A N 1
ATOM 776 C CA . PHE A 1 93 ? 18.810 7.178 -30.662 1.00 49.62 93 PHE A CA 1
ATOM 777 C C . PHE A 1 93 ? 18.964 8.364 -29.693 1.00 49.62 93 PHE A C 1
ATOM 779 O O . PHE A 1 93 ? 19.557 8.210 -28.622 1.00 49.62 93 PHE A O 1
ATOM 786 N N . PHE A 1 94 ? 18.378 9.523 -30.005 1.00 49.25 94 PHE A N 1
ATOM 787 C CA . PHE A 1 94 ? 18.537 10.733 -29.186 1.00 49.25 94 PHE A CA 1
ATOM 788 C C . PHE A 1 94 ? 17.360 11.005 -28.234 1.00 49.25 94 PHE A C 1
ATOM 790 O O . PHE A 1 94 ? 17.581 11.471 -27.116 1.00 49.25 94 PHE A O 1
ATOM 797 N N . SER A 1 95 ? 16.123 10.673 -28.624 1.00 50.78 95 SER A N 1
ATOM 798 C CA . SER A 1 95 ? 14.928 10.933 -27.801 1.00 50.78 95 SER A CA 1
ATOM 799 C C . SER A 1 95 ? 14.620 9.790 -26.830 1.00 50.78 95 SER A C 1
ATOM 801 O O . SER A 1 95 ? 14.421 10.039 -25.642 1.00 50.78 95 SER A O 1
ATOM 803 N N . SER A 1 96 ? 14.678 8.533 -27.295 1.00 58.25 96 SER A N 1
ATOM 804 C CA . SER A 1 96 ? 14.384 7.356 -26.461 1.00 58.25 96 SER A CA 1
ATOM 805 C C . SER A 1 96 ? 15.425 7.174 -25.353 1.00 58.25 96 SER A C 1
ATOM 807 O O . SER A 1 96 ? 15.073 6.827 -24.232 1.00 58.25 96 SER A O 1
ATOM 809 N N . SER A 1 97 ? 16.700 7.496 -25.600 1.00 67.94 97 SER A N 1
ATOM 810 C CA . SER A 1 97 ? 17.758 7.385 -24.584 1.00 67.94 97 SER A CA 1
ATOM 811 C C . SER A 1 97 ? 17.624 8.416 -23.455 1.00 67.94 97 SER A C 1
ATOM 813 O O . SER A 1 97 ? 17.836 8.081 -22.287 1.00 67.94 97 SER A O 1
ATOM 815 N N . LYS A 1 98 ? 17.238 9.661 -23.769 1.00 76.62 98 LYS A N 1
ATOM 816 C CA . LYS A 1 98 ? 16.987 10.707 -22.765 1.00 76.62 98 LYS A CA 1
ATOM 817 C C . LYS A 1 98 ? 15.710 10.422 -21.980 1.00 76.62 98 LYS A C 1
ATOM 819 O O . LYS A 1 98 ? 15.722 10.511 -20.754 1.00 76.62 98 LYS A O 1
ATOM 824 N N . GLU A 1 99 ? 14.635 10.053 -22.667 1.00 76.94 99 GLU A N 1
ATOM 825 C CA . GLU A 1 99 ? 13.354 9.739 -22.038 1.00 76.94 99 GLU A CA 1
ATOM 826 C C . GLU A 1 99 ? 13.443 8.488 -21.155 1.00 76.94 99 GLU A C 1
ATOM 828 O O . GLU A 1 99 ? 13.018 8.525 -20.001 1.00 76.94 99 GLU A O 1
ATOM 833 N N . LEU A 1 100 ? 14.102 7.424 -21.623 1.00 80.06 100 LEU A N 1
ATOM 834 C CA . LEU A 1 100 ? 14.357 6.216 -20.837 1.00 80.06 100 LEU A CA 1
ATOM 835 C C . LEU A 1 100 ? 15.135 6.533 -19.554 1.00 80.06 100 LEU A C 1
ATOM 837 O O . LEU A 1 100 ? 14.740 6.092 -18.477 1.00 80.06 100 LEU A O 1
ATOM 841 N N . ARG A 1 101 ? 16.188 7.363 -19.634 1.00 81.25 101 ARG A N 1
ATOM 842 C CA . ARG A 1 101 ? 16.939 7.818 -18.447 1.00 81.25 101 ARG A CA 1
ATOM 843 C C . ARG A 1 101 ? 16.055 8.581 -17.462 1.00 81.25 101 ARG A C 1
ATOM 845 O O . ARG A 1 101 ? 16.189 8.385 -16.256 1.00 81.25 101 ARG A O 1
ATOM 852 N N . VAL A 1 102 ? 15.153 9.434 -17.950 1.00 83.88 102 VAL A N 1
ATOM 853 C CA . VAL A 1 102 ? 14.201 10.164 -17.097 1.00 83.88 102 VAL A CA 1
ATOM 854 C C . VAL A 1 102 ? 13.244 9.196 -16.401 1.00 83.88 102 VAL A C 1
ATOM 856 O O . VAL A 1 102 ? 13.091 9.278 -15.182 1.00 83.88 102 VAL A O 1
ATOM 859 N N . GLN A 1 103 ? 12.644 8.250 -17.133 1.00 80.69 103 GLN A N 1
ATOM 860 C CA . GLN A 1 103 ? 11.735 7.262 -16.540 1.00 80.69 103 GLN A CA 1
ATOM 861 C C . GLN A 1 103 ? 12.451 6.374 -15.517 1.00 80.69 103 GLN A C 1
ATOM 863 O O . GLN A 1 103 ? 11.894 6.088 -14.461 1.00 80.69 103 GLN A O 1
ATOM 868 N N . GLN A 1 104 ? 13.702 5.998 -15.780 1.00 82.31 104 GLN A N 1
ATOM 869 C CA . GLN A 1 104 ? 14.497 5.165 -14.881 1.00 82.31 104 GLN A CA 1
ATOM 870 C C . GLN A 1 104 ? 14.929 5.922 -13.616 1.00 82.31 104 GLN A C 1
ATOM 872 O O . GLN A 1 104 ? 14.880 5.369 -12.520 1.00 82.31 104 GLN A O 1
ATOM 877 N N . LYS A 1 105 ? 15.255 7.217 -13.729 1.00 84.50 105 LYS A N 1
ATOM 878 C CA . LYS A 1 105 ? 15.502 8.081 -12.563 1.00 84.50 105 LYS A CA 1
ATOM 879 C C . LYS A 1 105 ? 14.247 8.236 -11.699 1.00 84.50 105 LYS A C 1
ATOM 881 O O . LYS A 1 105 ? 14.332 8.171 -10.473 1.00 84.50 105 LYS A O 1
ATOM 886 N N . LEU A 1 106 ? 13.087 8.428 -12.328 1.00 81.75 106 LEU A N 1
ATOM 887 C CA . LEU A 1 106 ? 11.808 8.507 -11.620 1.00 81.75 106 LEU A CA 1
ATOM 888 C C . LEU A 1 106 ? 11.461 7.182 -10.938 1.00 81.75 106 LEU A C 1
ATOM 890 O O . LEU A 1 106 ? 11.067 7.201 -9.777 1.00 81.75 106 LEU A O 1
ATOM 894 N N . LEU A 1 107 ? 11.656 6.051 -11.621 1.00 83.00 107 LEU A N 1
ATOM 895 C CA . LEU A 1 107 ? 11.480 4.719 -11.043 1.00 83.00 107 LEU A CA 1
ATOM 896 C C . LEU A 1 107 ? 12.308 4.571 -9.763 1.00 83.00 107 LEU A C 1
ATOM 898 O O . LEU A 1 107 ? 11.735 4.310 -8.710 1.00 83.00 107 LEU A O 1
ATOM 902 N N . ASN A 1 108 ? 13.616 4.834 -9.830 1.00 84.50 108 ASN A N 1
ATOM 903 C CA . ASN A 1 108 ? 14.496 4.744 -8.663 1.00 84.50 108 ASN A CA 1
ATOM 904 C C . ASN A 1 108 ? 14.028 5.665 -7.525 1.00 84.50 108 ASN A C 1
ATOM 906 O O . ASN A 1 108 ? 14.021 5.264 -6.368 1.00 84.50 108 ASN A O 1
ATOM 910 N N . THR A 1 109 ? 13.562 6.874 -7.852 1.00 84.12 109 THR A N 1
ATOM 911 C CA . THR A 1 109 ? 13.035 7.821 -6.855 1.00 84.12 109 THR A CA 1
ATOM 912 C C . THR A 1 109 ? 11.811 7.257 -6.127 1.00 84.12 109 THR A C 1
ATOM 914 O O . THR A 1 109 ? 11.688 7.409 -4.909 1.00 84.12 109 THR A O 1
ATOM 917 N N . TYR A 1 110 ? 10.898 6.598 -6.845 1.00 80.62 110 TYR A N 1
ATOM 918 C CA . TYR A 1 110 ? 9.734 5.963 -6.229 1.00 80.62 110 TYR A CA 1
ATOM 919 C C . TYR A 1 110 ? 10.112 4.716 -5.419 1.00 80.62 110 TYR A C 1
ATOM 921 O O . TYR A 1 110 ? 9.587 4.542 -4.320 1.00 80.62 110 TYR A O 1
ATOM 929 N N . GLU A 1 111 ? 11.044 3.889 -5.904 1.00 84.62 111 GLU A N 1
ATOM 930 C CA . GLU A 1 111 ? 11.557 2.721 -5.168 1.00 84.62 111 GLU A CA 1
ATOM 931 C C . GLU A 1 111 ? 12.246 3.143 -3.852 1.00 84.62 111 GLU A C 1
ATOM 933 O O . GLU A 1 111 ? 11.983 2.570 -2.790 1.00 84.62 111 GLU A O 1
ATOM 938 N N . GLU A 1 112 ? 13.059 4.202 -3.885 1.00 86.00 112 GLU A N 1
ATOM 939 C CA . GLU A 1 112 ? 13.672 4.800 -2.693 1.00 86.00 112 GLU A CA 1
ATOM 940 C C . GLU A 1 112 ? 12.626 5.378 -1.736 1.00 86.00 112 GLU A C 1
ATOM 942 O O . GLU A 1 112 ? 12.732 5.197 -0.524 1.00 86.00 112 GLU A O 1
ATOM 947 N N . SER A 1 113 ? 11.607 6.063 -2.262 1.00 84.94 113 SER A N 1
ATOM 948 C CA . SER A 1 113 ? 10.534 6.646 -1.446 1.00 84.94 113 SER A CA 1
ATOM 949 C C . SER A 1 113 ? 9.726 5.569 -0.728 1.00 84.94 113 SER A C 1
ATOM 951 O O . SER A 1 113 ? 9.435 5.713 0.455 1.00 84.94 113 SER A O 1
ATOM 953 N N . LEU A 1 114 ? 9.418 4.464 -1.413 1.00 85.56 114 LEU A N 1
ATOM 954 C CA . LEU A 1 114 ? 8.756 3.309 -0.809 1.00 85.56 114 LEU A CA 1
ATOM 955 C C . LEU A 1 114 ? 9.627 2.676 0.284 1.00 85.56 114 LEU A C 1
ATOM 957 O O . LEU A 1 114 ? 9.129 2.336 1.353 1.00 85.56 114 LEU A O 1
ATOM 961 N N . THR A 1 115 ? 10.933 2.554 0.039 1.00 86.12 115 THR A N 1
ATOM 962 C CA . THR A 1 115 ? 11.880 2.002 1.018 1.00 86.12 115 THR A CA 1
ATOM 963 C C . THR A 1 115 ? 11.960 2.873 2.270 1.00 86.12 115 THR A C 1
ATOM 965 O O . THR A 1 115 ? 11.876 2.350 3.380 1.00 86.12 115 THR A O 1
ATOM 968 N N . LYS A 1 116 ? 12.061 4.197 2.105 1.00 85.88 116 LYS A N 1
ATOM 969 C CA . LYS A 1 116 ? 12.072 5.155 3.221 1.00 85.88 116 LYS A CA 1
ATOM 970 C C . LYS A 1 116 ? 10.775 5.116 4.012 1.00 85.88 116 LYS A C 1
ATOM 972 O O . LYS A 1 116 ? 10.823 5.054 5.230 1.00 85.88 116 LYS A O 1
ATOM 977 N N . LEU A 1 117 ? 9.632 5.074 3.332 1.00 81.38 117 LEU A N 1
ATOM 978 C CA . LEU A 1 117 ? 8.335 5.015 3.995 1.00 81.38 117 LEU A CA 1
ATOM 979 C C . LEU A 1 117 ? 8.176 3.721 4.812 1.00 81.38 117 LEU A C 1
ATOM 981 O O . LEU A 1 117 ? 7.766 3.775 5.967 1.00 81.38 117 LEU A O 1
ATOM 985 N N . ASN A 1 118 ? 8.601 2.575 4.270 1.00 78.12 118 ASN A N 1
ATOM 986 C CA . ASN A 1 118 ? 8.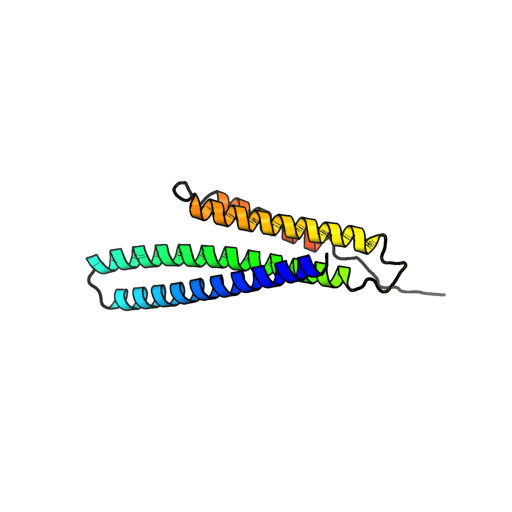643 1.324 5.031 1.00 78.12 118 ASN A CA 1
ATOM 987 C C . ASN A 1 118 ? 9.583 1.429 6.247 1.00 78.12 118 ASN A C 1
ATOM 989 O O . ASN A 1 118 ? 9.250 0.958 7.330 1.00 78.12 118 ASN A O 1
ATOM 993 N N . GLN A 1 119 ? 10.752 2.063 6.100 1.00 79.75 119 GLN A N 1
ATOM 994 C CA . GLN A 1 119 ? 11.697 2.264 7.204 1.00 79.75 119 GLN A CA 1
ATOM 995 C C . GLN A 1 119 ? 11.150 3.199 8.282 1.00 79.75 119 GLN A C 1
ATOM 997 O O . GLN A 1 119 ? 11.296 2.891 9.461 1.00 79.75 119 GLN A O 1
ATOM 1002 N N . GLU A 1 120 ? 10.497 4.299 7.911 1.00 74.19 120 GLU A N 1
ATOM 1003 C CA . GLU A 1 120 ? 9.851 5.227 8.843 1.00 74.19 120 GLU A CA 1
ATOM 1004 C C . GLU A 1 120 ? 8.745 4.522 9.635 1.00 74.19 120 GLU A C 1
ATOM 1006 O O . GLU A 1 120 ? 8.702 4.650 10.855 1.00 74.19 120 GLU A O 1
ATOM 1011 N N . LEU A 1 121 ? 7.932 3.680 8.986 1.00 59.97 121 LEU A N 1
ATOM 1012 C CA . LEU A 1 121 ? 6.905 2.864 9.649 1.00 59.97 121 LEU A CA 1
ATOM 1013 C C . LEU A 1 121 ? 7.467 1.811 10.614 1.00 59.97 121 LEU A C 1
ATOM 1015 O O . LEU A 1 121 ? 6.783 1.402 11.550 1.00 59.97 121 LEU A O 1
ATOM 1019 N N . HIS A 1 122 ? 8.704 1.363 10.408 1.00 56.22 122 HIS A N 1
ATOM 1020 C CA . HIS A 1 122 ? 9.406 0.487 11.350 1.00 56.22 122 HIS A CA 1
ATOM 1021 C C . HIS A 1 122 ? 10.215 1.266 12.399 1.00 56.22 122 HIS A C 1
ATOM 1023 O O . HIS A 1 122 ? 10.555 0.715 13.443 1.00 56.22 122 HIS A O 1
ATOM 1029 N N . SER A 1 123 ? 10.481 2.550 12.145 1.00 52.28 123 SER A N 1
ATOM 1030 C CA . SER A 1 123 ? 11.236 3.462 13.012 1.00 52.28 123 SER A CA 1
ATOM 1031 C C . SER A 1 123 ? 10.331 4.340 13.884 1.00 52.28 123 SER A C 1
ATOM 1033 O O . SER A 1 123 ? 10.836 5.106 14.703 1.00 52.28 123 SER A O 1
ATOM 1035 N N . THR A 1 124 ? 9.000 4.229 13.761 1.00 46.12 124 THR A N 1
ATOM 1036 C CA . THR A 1 124 ? 7.995 4.916 14.592 1.00 46.12 124 THR A CA 1
ATOM 1037 C C . THR A 1 124 ? 8.010 4.443 16.051 1.00 46.12 124 THR A C 1
ATOM 1039 O O . THR A 1 124 ? 7.095 3.783 16.528 1.00 46.12 124 THR A O 1
ATOM 1042 N N . ASN A 1 125 ? 9.057 4.858 16.762 1.00 47.25 125 ASN A N 1
ATOM 1043 C CA . ASN A 1 125 ? 9.026 5.328 18.146 1.00 47.25 125 ASN A CA 1
ATOM 1044 C C . ASN A 1 125 ? 9.329 6.847 18.230 1.00 47.25 125 ASN A C 1
ATOM 1046 O O . ASN A 1 125 ? 9.461 7.380 19.327 1.00 47.25 125 ASN A O 1
ATOM 1050 N N . SER A 1 126 ? 9.412 7.578 17.107 1.00 41.72 126 SER A N 1
ATOM 1051 C CA . SER A 1 126 ? 9.694 9.025 17.105 1.00 41.72 126 SER A CA 1
ATOM 1052 C C . SER A 1 126 ? 8.893 9.801 16.041 1.00 41.72 126 SER A C 1
ATOM 1054 O O . SER A 1 126 ? 9.044 9.549 14.853 1.00 41.72 126 SER A O 1
ATOM 1056 N N . GLN A 1 127 ? 8.039 10.727 16.508 1.00 41.31 127 GLN A N 1
ATOM 1057 C CA . GLN A 1 127 ? 7.332 11.847 15.837 1.00 41.31 127 GLN A CA 1
ATOM 1058 C C . GLN A 1 127 ? 6.863 11.707 14.352 1.00 41.31 127 GLN A C 1
ATOM 1060 O O . GLN A 1 127 ? 7.642 11.964 13.443 1.00 41.31 127 GLN A O 1
ATOM 1065 N N . PRO A 1 128 ? 5.556 11.492 14.065 1.00 48.72 128 PRO A N 1
ATOM 1066 C CA . PRO A 1 128 ? 5.057 11.258 12.697 1.00 48.72 128 PRO A CA 1
ATOM 1067 C C . PRO A 1 128 ? 4.514 12.488 11.928 1.00 48.72 128 PRO A C 1
ATOM 1069 O O . PRO A 1 128 ? 4.160 12.372 10.759 1.00 48.72 128 PRO A O 1
ATOM 1072 N N . THR A 1 129 ? 4.392 13.676 12.533 1.00 50.81 129 THR A N 1
ATOM 1073 C CA . THR A 1 129 ? 3.574 14.768 11.950 1.00 50.81 129 THR A CA 1
ATOM 1074 C C . THR A 1 129 ? 4.325 15.811 11.120 1.00 50.81 129 THR A C 1
ATOM 1076 O O . THR A 1 129 ? 3.688 16.519 10.339 1.00 50.81 129 THR A O 1
ATOM 1079 N N . LYS A 1 130 ? 5.652 15.935 11.248 1.00 48.41 130 LYS A N 1
ATOM 1080 C CA . LYS A 1 130 ? 6.429 16.926 10.473 1.00 48.41 130 LYS A CA 1
ATOM 1081 C C . LYS A 1 130 ? 6.876 16.403 9.105 1.00 48.41 130 LYS A C 1
ATOM 1083 O O . LYS A 1 130 ? 6.874 17.172 8.145 1.00 48.41 130 LYS A O 1
ATOM 1088 N N . ASP A 1 131 ? 7.146 15.107 8.986 1.00 54.19 131 ASP A N 1
ATOM 1089 C CA . ASP A 1 131 ? 7.713 14.537 7.758 1.00 54.19 131 ASP A CA 1
ATOM 1090 C C . ASP A 1 131 ? 6.656 14.202 6.692 1.00 54.19 131 ASP A C 1
ATOM 1092 O O . ASP A 1 131 ? 6.926 14.327 5.496 1.00 54.19 131 ASP A O 1
ATOM 1096 N N . GLN A 1 132 ? 5.401 13.943 7.090 1.00 47.66 132 GLN A N 1
ATOM 1097 C CA . GLN A 1 132 ? 4.281 13.754 6.152 1.00 47.66 132 GLN A CA 1
ATOM 1098 C C . GLN A 1 132 ? 3.998 14.985 5.273 1.00 47.66 132 GLN A C 1
ATOM 1100 O O . GLN A 1 132 ? 3.717 14.830 4.083 1.00 47.66 132 GLN A O 1
ATOM 1105 N N . ARG A 1 133 ? 4.096 16.210 5.817 1.00 50.12 133 ARG A N 1
ATOM 1106 C CA . ARG A 1 133 ? 3.918 17.444 5.022 1.00 50.12 133 ARG A CA 1
ATOM 1107 C C . ARG A 1 133 ? 5.055 17.639 4.027 1.00 50.12 133 ARG A C 1
ATOM 1109 O O . ARG A 1 133 ? 4.808 17.893 2.854 1.00 50.12 133 ARG A O 1
ATOM 1116 N N . ASN A 1 134 ? 6.285 17.418 4.482 1.00 52.47 134 ASN A N 1
ATOM 1117 C CA . ASN A 1 134 ? 7.487 17.527 3.658 1.00 52.47 134 ASN A CA 1
ATOM 1118 C C . ASN A 1 134 ? 7.466 16.516 2.489 1.00 52.47 134 ASN A C 1
ATOM 1120 O O . ASN A 1 134 ? 7.942 16.786 1.385 1.00 52.47 134 ASN A O 1
ATOM 1124 N N . PHE A 1 135 ? 6.864 15.344 2.714 1.00 52.19 135 PHE A N 1
ATOM 1125 C CA . PHE A 1 135 ? 6.684 14.323 1.688 1.00 52.19 135 PHE A CA 1
ATOM 1126 C C . PHE A 1 135 ? 5.574 14.670 0.684 1.00 52.19 135 PHE A C 1
ATOM 1128 O O . PHE A 1 135 ? 5.785 14.541 -0.524 1.00 52.19 135 PHE A O 1
ATOM 1135 N N . GLN A 1 136 ? 4.419 15.166 1.144 1.00 53.59 136 GLN A N 1
ATOM 1136 C CA . GLN A 1 136 ? 3.356 15.643 0.248 1.00 53.59 136 GLN A CA 1
ATOM 1137 C C . GLN A 1 136 ? 3.833 16.793 -0.649 1.00 53.59 136 GLN A C 1
ATOM 1139 O O . GLN A 1 136 ? 3.543 16.793 -1.846 1.00 53.59 136 GLN A O 1
ATOM 1144 N N . GLU A 1 137 ? 4.633 17.713 -0.110 1.00 60.12 137 GLU A N 1
ATOM 1145 C CA . GLU A 1 137 ? 5.247 18.796 -0.883 1.00 60.12 137 GLU A CA 1
ATOM 1146 C C . GLU A 1 137 ? 6.200 18.262 -1.963 1.00 60.12 137 GLU A C 1
ATOM 1148 O O . GLU A 1 137 ? 6.154 18.717 -3.108 1.00 60.12 137 GLU A O 1
ATOM 1153 N N . LYS A 1 138 ? 7.005 17.233 -1.664 1.00 56.84 138 LYS A N 1
ATOM 1154 C CA . LYS A 1 138 ? 7.865 16.584 -2.672 1.00 56.84 138 LYS A CA 1
ATOM 1155 C C . LYS A 1 138 ? 7.071 15.877 -3.770 1.00 56.84 138 LYS A C 1
ATOM 1157 O O . LYS A 1 138 ? 7.449 15.966 -4.939 1.00 56.84 138 LYS A O 1
ATOM 1162 N N . ILE A 1 139 ? 5.966 15.208 -3.435 1.00 58.34 139 ILE A N 1
ATOM 1163 C CA . ILE A 1 139 ? 5.089 14.577 -4.436 1.00 58.34 139 ILE A CA 1
ATOM 1164 C C . ILE A 1 139 ? 4.445 15.636 -5.343 1.00 58.34 139 ILE A C 1
ATOM 1166 O O . ILE A 1 139 ? 4.418 15.454 -6.563 1.00 58.34 139 ILE A O 1
ATOM 1170 N N . GLN A 1 140 ? 4.001 16.767 -4.786 1.00 59.84 140 GLN A N 1
ATOM 1171 C CA . GLN A 1 140 ? 3.464 17.885 -5.570 1.00 59.84 140 GLN A CA 1
ATOM 1172 C C . GLN A 1 140 ? 4.525 18.507 -6.489 1.00 59.84 140 GLN A C 1
ATOM 1174 O O . GLN A 1 140 ? 4.255 18.738 -7.667 1.00 59.84 140 GLN A O 1
ATOM 1179 N N . GLN A 1 141 ? 5.760 18.694 -6.017 1.00 58.38 141 GLN A N 1
ATOM 1180 C CA . GLN A 1 141 ? 6.858 19.197 -6.854 1.00 58.38 141 GLN A CA 1
ATOM 1181 C C . GLN A 1 141 ? 7.158 18.270 -8.045 1.00 58.38 141 GLN A C 1
ATOM 1183 O O . GLN A 1 141 ? 7.392 18.740 -9.158 1.00 58.38 141 GLN A O 1
ATOM 1188 N N . ILE A 1 142 ? 7.084 16.949 -7.856 1.00 55.38 142 ILE A N 1
ATOM 1189 C CA . ILE A 1 142 ? 7.265 15.974 -8.944 1.00 55.38 142 ILE A CA 1
ATOM 1190 C C . ILE A 1 142 ? 6.101 16.032 -9.952 1.00 55.38 142 ILE A C 1
ATOM 1192 O O . ILE A 1 142 ? 6.320 15.857 -11.154 1.00 55.38 142 ILE A O 1
ATOM 1196 N N . GLN A 1 143 ? 4.873 16.320 -9.505 1.00 52.84 143 GLN A N 1
ATOM 1197 C CA . GLN A 1 143 ? 3.727 16.539 -10.398 1.00 52.84 143 GLN A CA 1
ATOM 1198 C C . GLN A 1 143 ? 3.871 17.825 -11.232 1.00 52.84 143 GLN A C 1
ATOM 1200 O O . GLN A 1 143 ? 3.565 17.805 -12.423 1.00 52.84 143 GLN A O 1
ATOM 1205 N N . VAL A 1 144 ? 4.428 18.900 -10.665 1.00 54.97 144 VAL A N 1
ATOM 1206 C CA . VAL A 1 144 ? 4.717 20.156 -11.390 1.00 54.97 144 VAL A CA 1
ATOM 1207 C C . VAL A 1 144 ? 5.788 19.962 -12.477 1.00 54.97 144 VAL A C 1
ATOM 1209 O O . VAL A 1 144 ? 5.732 20.563 -13.551 1.00 54.97 144 VAL A O 1
ATOM 1212 N N . ILE A 1 145 ? 6.749 19.059 -12.264 1.00 51.41 145 ILE A N 1
ATOM 1213 C CA . ILE A 1 145 ? 7.744 18.716 -13.294 1.00 51.41 145 ILE A CA 1
ATOM 1214 C C . ILE A 1 145 ? 7.086 17.999 -14.490 1.00 51.41 145 ILE A C 1
ATOM 1216 O O . ILE A 1 145 ? 7.525 18.196 -15.624 1.00 51.41 145 ILE A O 1
ATOM 1220 N N . LYS A 1 146 ? 6.007 17.226 -14.276 1.00 44.12 146 LYS A N 1
ATOM 1221 C CA . LYS A 1 146 ? 5.220 16.623 -15.370 1.00 44.12 146 LYS A CA 1
ATOM 1222 C C . LYS A 1 146 ? 4.438 17.667 -16.175 1.00 44.12 146 LYS A C 1
ATOM 1224 O O . LYS A 1 146 ? 4.367 17.531 -17.393 1.00 44.12 146 LYS A O 1
ATOM 1229 N N . SER A 1 147 ? 3.876 18.705 -15.545 1.00 46.28 147 SER A N 1
ATOM 1230 C CA . SER A 1 147 ? 3.095 19.730 -16.263 1.00 46.28 147 SER A CA 1
ATOM 1231 C C . SER A 1 147 ? 3.960 20.624 -17.158 1.00 46.28 147 SER A C 1
ATOM 1233 O O . SER A 1 147 ? 3.517 21.026 -18.233 1.00 46.28 147 SER A O 1
ATOM 1235 N N . ASN A 1 148 ? 5.221 20.852 -16.777 1.00 46.34 148 ASN A N 1
ATOM 1236 C CA . ASN A 1 148 ? 6.163 21.686 -17.534 1.00 46.34 148 ASN A CA 1
ATOM 1237 C C . ASN A 1 148 ? 6.836 20.968 -18.724 1.00 46.34 148 ASN A C 1
ATOM 1239 O O . ASN A 1 148 ? 7.671 21.565 -19.400 1.00 46.34 148 ASN A O 1
ATOM 1243 N N . GLN A 1 149 ? 6.490 19.703 -18.997 1.00 44.41 149 GLN A N 1
ATOM 1244 C CA . GLN A 1 149 ? 7.002 18.928 -20.141 1.00 44.41 149 GLN A CA 1
ATOM 1245 C C . GLN A 1 149 ? 5.961 18.709 -21.256 1.00 44.41 149 GLN A C 1
ATOM 1247 O O . GLN A 1 149 ? 6.192 17.915 -22.167 1.00 44.41 149 GLN A O 1
ATOM 1252 N N . SER A 1 150 ? 4.834 19.428 -21.230 1.00 34.09 150 SER A N 1
ATOM 1253 C CA . SER A 1 150 ? 3.852 19.397 -22.324 1.00 34.09 150 SER A CA 1
ATOM 1254 C C . SER A 1 150 ? 4.402 20.126 -23.566 1.00 34.09 150 SER A C 1
ATOM 1256 O O . SER A 1 150 ? 4.854 21.266 -23.437 1.00 34.09 150 SER A O 1
ATOM 1258 N N . PRO A 1 151 ? 4.375 19.538 -24.779 1.00 39.00 151 PRO A N 1
ATOM 1259 C CA . PRO A 1 151 ? 4.885 20.199 -25.973 1.00 39.00 151 PRO A CA 1
ATOM 1260 C C . PRO A 1 151 ? 3.896 21.255 -26.468 1.00 39.00 151 PRO A C 1
ATOM 1262 O O . PRO A 1 151 ? 2.754 20.945 -26.805 1.00 39.00 151 PRO A O 1
ATOM 1265 N N . ILE A 1 152 ? 4.364 22.494 -26.614 1.00 44.31 152 ILE A N 1
ATOM 1266 C CA . ILE A 1 152 ? 3.722 23.481 -27.483 1.00 44.31 152 ILE A CA 1
ATOM 1267 C C . ILE A 1 152 ? 3.867 22.961 -28.919 1.00 44.31 152 ILE A C 1
ATOM 1269 O O . ILE A 1 152 ? 4.955 23.017 -29.494 1.00 44.31 152 ILE A O 1
ATOM 1273 N N . ARG A 1 153 ? 2.789 22.430 -29.513 1.00 37.12 153 ARG A N 1
ATOM 1274 C CA . ARG A 1 153 ? 2.744 22.178 -30.958 1.00 37.12 153 ARG A CA 1
ATOM 1275 C C . ARG A 1 153 ? 1.396 22.540 -31.589 1.00 37.12 153 ARG A C 1
ATOM 1277 O O . ARG A 1 153 ? 0.446 21.772 -31.534 1.00 37.12 153 ARG A O 1
ATOM 1284 N N . ASN A 1 154 ? 1.477 23.652 -32.326 1.00 42.91 154 ASN A N 1
ATOM 1285 C CA . ASN A 1 154 ? 0.799 24.027 -33.573 1.00 42.91 154 ASN A CA 1
ATOM 1286 C C . ASN A 1 154 ? -0.676 24.448 -33.561 1.00 42.91 154 ASN A C 1
ATOM 1288 O O . ASN A 1 154 ? -1.544 23.645 -33.254 1.00 42.91 154 ASN A O 1
ATOM 1292 N N . GLN A 1 155 ? -0.942 25.592 -34.212 1.00 37.88 155 GLN A N 1
ATOM 1293 C CA . GLN A 1 155 ? -1.717 25.604 -35.462 1.00 37.88 155 GLN A CA 1
ATOM 1294 C C . GLN A 1 155 ? -1.288 26.740 -36.419 1.00 37.88 155 GLN A C 1
ATOM 1296 O O . GLN A 1 155 ? -1.006 27.862 -36.015 1.00 37.88 155 GLN A O 1
ATOM 1301 N N . LYS A 1 156 ? -1.185 26.365 -37.703 1.00 47.41 156 LYS A N 1
ATOM 1302 C CA . LYS A 1 156 ? -0.875 27.160 -38.907 1.00 47.41 156 LYS A CA 1
ATOM 1303 C C . LYS A 1 156 ? -1.969 28.190 -39.211 1.00 47.41 156 LYS A C 1
ATOM 1305 O O . LYS A 1 156 ? -3.134 27.893 -38.979 1.00 47.41 156 LYS A O 1
ATOM 1310 N N . SER A 1 157 ? -1.631 29.236 -39.971 1.00 40.81 157 SER A N 1
ATOM 1311 C CA . SER A 1 157 ? -2.453 29.692 -41.107 1.00 40.81 157 SER A CA 1
ATOM 1312 C C . SER A 1 157 ? -1.602 30.432 -42.141 1.00 40.81 157 SER A C 1
ATOM 1314 O O . SER A 1 157 ? -1.023 31.474 -41.863 1.00 40.81 157 SER A O 1
ATOM 1316 N N . ARG A 1 158 ? -1.521 29.842 -43.339 1.00 47.06 158 ARG A N 1
ATOM 1317 C CA . ARG A 1 158 ? -1.148 30.510 -44.590 1.00 47.06 158 ARG A CA 1
ATOM 1318 C C . ARG A 1 158 ? -2.163 31.620 -44.869 1.00 47.06 158 ARG A C 1
ATOM 1320 O O . ARG A 1 158 ? -3.353 31.322 -44.841 1.00 47.06 158 ARG A O 1
ATOM 1327 N N . GLN A 1 159 ? -1.711 32.798 -45.280 1.00 41.03 159 GLN A N 1
ATOM 132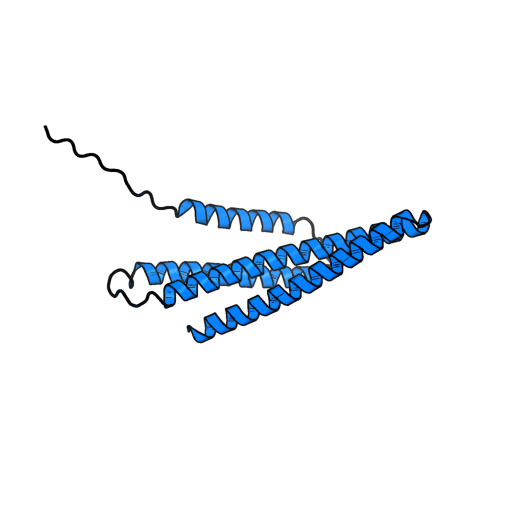8 C CA . GLN A 1 159 ? -2.451 33.606 -46.248 1.00 41.03 159 GLN A CA 1
ATOM 1329 C C . GLN A 1 159 ? -1.476 34.098 -47.318 1.00 41.03 159 GLN A C 1
ATOM 1331 O O . GLN A 1 159 ? -0.498 34.778 -47.026 1.00 41.03 159 GLN A O 1
ATOM 1336 N N . LEU A 1 160 ? -1.727 33.625 -48.538 1.00 45.50 160 LEU A N 1
ATOM 1337 C CA . LEU A 1 160 ? -1.305 34.236 -49.788 1.00 45.50 160 LEU A CA 1
ATOM 1338 C C . LEU A 1 160 ? -2.347 35.310 -50.104 1.00 45.50 160 LEU A C 1
ATOM 1340 O O . LEU A 1 160 ? -3.530 34.971 -50.168 1.00 45.50 160 LEU A O 1
ATOM 1344 N N . HIS A 1 161 ? -1.907 36.547 -50.305 1.00 45.62 161 HIS A N 1
ATOM 1345 C CA . HIS A 1 161 ? -2.430 37.443 -51.331 1.00 45.62 161 HIS A CA 1
ATOM 1346 C C . HIS A 1 161 ? -1.405 38.531 -51.633 1.00 45.62 161 HIS A C 1
ATOM 1348 O O . HIS A 1 161 ? -0.731 38.973 -50.675 1.00 45.62 161 HIS A O 1
#

pLDDT: mean 74.09, std 18.43, range [34.09, 94.56]